Protein AF-A0A2E6CKQ8-F1 (afdb_monomer_lite)

pLDDT: mean 73.84, std 13.87, range [37.94, 91.88]

Foldseek 3Di:
DPPQAEEEEEPCLDPLNVVLVVVSVVVRHAYEYEDQDPVSCVPRPCNVRHHYQHADPVDPVRVCVSCPPHQYYHDPDDDDPVVVVVVVVPVVCCVVVVVVVSVVVVVCRVVPPGPPPDDD

Sequence (120 aa):
MADHEHITVTGSTGYVGGRLVPILLQNGYRVRCVTRSVGSLQDREWTGDIEIVEADLEEKNEVYDALRGSDRAFYLVPRGVLGRAYWYLLLPAHILIWRKMLQNLVKLAEKGPRASNAPI

Structure (mmCIF, N/CA/C/O backbone):
data_AF-A0A2E6CKQ8-F1
#
_entry.id   AF-A0A2E6CKQ8-F1
#
loop_
_atom_site.group_PDB
_atom_site.id
_atom_site.type_symbol
_atom_site.label_atom_id
_atom_site.label_alt_id
_atom_site.label_comp_id
_atom_site.label_asym_id
_atom_site.label_entity_id
_atom_site.label_seq_id
_atom_site.pdbx_PDB_ins_code
_atom_site.Cartn_x
_atom_site.Cartn_y
_atom_site.Cartn_z
_atom_site.occupancy
_atom_site.B_iso_or_equiv
_atom_site.auth_seq_id
_atom_site.auth_comp_id
_atom_site.auth_asym_id
_atom_site.auth_atom_id
_atom_site.pdbx_PDB_model_num
ATOM 1 N N . MET A 1 1 ? -24.987 -5.348 8.487 1.00 40.22 1 MET A N 1
ATOM 2 C CA . MET A 1 1 ? -23.647 -5.806 8.065 1.00 40.22 1 MET A CA 1
ATOM 3 C C . MET A 1 1 ? -22.806 -4.551 7.980 1.00 40.22 1 MET A C 1
ATOM 5 O O . MET A 1 1 ? -23.228 -3.649 7.274 1.00 40.22 1 MET A O 1
ATOM 9 N N . ALA A 1 2 ? -21.772 -4.402 8.812 1.00 43.12 2 ALA A N 1
ATOM 10 C CA . ALA A 1 2 ? -20.950 -3.195 8.776 1.00 43.12 2 ALA A CA 1
ATOM 11 C C . ALA A 1 2 ? -20.287 -3.122 7.396 1.00 43.12 2 ALA A C 1
ATOM 13 O O . ALA A 1 2 ? -19.612 -4.067 6.991 1.00 43.12 2 ALA A O 1
ATOM 14 N N . ASP A 1 3 ? -20.580 -2.055 6.662 1.00 55.31 3 ASP A N 1
ATOM 15 C CA . ASP A 1 3 ? -20.014 -1.781 5.347 1.00 55.31 3 ASP A CA 1
ATOM 16 C C . ASP A 1 3 ? -18.545 -1.412 5.584 1.00 55.31 3 ASP A C 1
ATOM 18 O O . ASP A 1 3 ? -18.205 -0.270 5.893 1.00 55.31 3 ASP A O 1
ATOM 22 N N . HIS A 1 4 ? -17.687 -2.432 5.654 1.00 65.50 4 HIS A N 1
ATOM 23 C CA . HIS A 1 4 ? -16.264 -2.242 5.889 1.00 65.50 4 HIS A CA 1
ATOM 24 C C . HIS A 1 4 ? -15.676 -1.620 4.631 1.00 65.50 4 HIS A C 1
ATOM 26 O O . HIS A 1 4 ? -15.468 -2.312 3.636 1.00 65.50 4 HIS A O 1
ATOM 32 N N . GLU A 1 5 ? -15.456 -0.309 4.707 1.00 79.88 5 GLU A N 1
ATOM 33 C CA . GLU A 1 5 ? -14.953 0.524 3.623 1.00 79.88 5 GLU A CA 1
ATOM 34 C C . GLU A 1 5 ? -13.730 -0.128 2.959 1.00 79.88 5 GLU A C 1
ATOM 36 O O . GLU A 1 5 ? -12.783 -0.560 3.634 1.00 79.88 5 GLU A O 1
ATOM 41 N N . HIS A 1 6 ? -13.790 -0.248 1.633 1.00 85.44 6 HIS A N 1
ATOM 42 C CA . HIS A 1 6 ? -12.815 -0.972 0.838 1.00 85.44 6 HIS A CA 1
ATOM 43 C C . HIS A 1 6 ? -11.730 -0.018 0.347 1.00 85.44 6 HIS A C 1
ATOM 45 O O . HIS A 1 6 ? -11.978 0.909 -0.431 1.00 85.44 6 HIS A O 1
ATOM 51 N N . ILE A 1 7 ? -10.508 -0.237 0.826 1.00 89.62 7 ILE A N 1
ATOM 52 C CA . ILE A 1 7 ? -9.378 0.650 0.587 1.00 89.62 7 ILE A CA 1
ATOM 53 C C . ILE A 1 7 ? -8.369 -0.040 -0.321 1.00 89.62 7 ILE A C 1
ATOM 55 O O . ILE A 1 7 ? -7.761 -1.042 0.055 1.00 89.62 7 ILE A O 1
ATOM 59 N N . THR A 1 8 ? -8.116 0.558 -1.484 1.00 90.25 8 THR A N 1
ATOM 60 C CA . THR A 1 8 ? -7.014 0.139 -2.352 1.00 90.25 8 THR A CA 1
ATOM 61 C C . THR A 1 8 ? -5.710 0.832 -1.965 1.00 90.25 8 THR A C 1
ATOM 63 O O . THR A 1 8 ? -5.658 2.045 -1.783 1.00 90.25 8 THR A O 1
ATOM 66 N N . VAL A 1 9 ? -4.619 0.081 -1.871 1.00 88.69 9 VAL A N 1
ATOM 67 C CA . VAL A 1 9 ? -3.269 0.583 -1.604 1.00 88.69 9 VAL A CA 1
ATOM 68 C C . VAL A 1 9 ? -2.363 0.181 -2.761 1.00 88.69 9 VAL A C 1
ATOM 70 O O . VAL A 1 9 ? -2.061 -0.998 -2.946 1.00 88.69 9 VAL A O 1
ATOM 73 N N . THR A 1 10 ? -1.890 1.163 -3.527 1.00 87.56 10 THR A N 1
ATOM 74 C CA . THR A 1 10 ? -0.818 0.947 -4.506 1.00 87.56 10 THR A CA 1
ATOM 75 C C . THR A 1 10 ? 0.541 1.089 -3.820 1.00 87.56 10 THR A C 1
ATOM 77 O O . THR A 1 10 ? 0.655 1.736 -2.778 1.00 87.56 10 THR A O 1
ATOM 80 N N 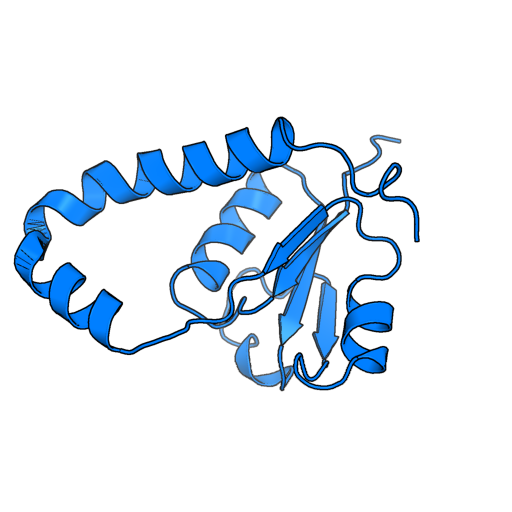. GLY A 1 11 ? 1.592 0.454 -4.351 1.00 78.62 11 GLY A N 1
ATOM 81 C CA . GLY A 1 11 ? 2.924 0.521 -3.728 1.00 78.62 11 GLY A CA 1
ATOM 82 C C . GLY A 1 11 ? 2.991 -0.153 -2.347 1.00 78.62 11 GLY A C 1
ATOM 83 O O . GLY A 1 11 ? 3.838 0.191 -1.517 1.00 78.62 11 GLY A O 1
ATOM 84 N N . SER A 1 12 ? 2.109 -1.128 -2.104 1.00 77.69 12 SER A N 1
ATOM 85 C CA . SER A 1 12 ? 2.003 -1.949 -0.885 1.00 77.69 12 SER A CA 1
ATOM 86 C C . SER A 1 12 ? 3.284 -2.730 -0.555 1.00 77.69 12 SER A C 1
ATOM 88 O O . SER A 1 12 ? 3.539 -3.064 0.600 1.00 77.69 12 SER A O 1
ATOM 90 N N . THR A 1 13 ? 4.148 -2.946 -1.546 1.00 79.50 13 THR A N 1
ATOM 91 C CA . THR A 1 13 ? 5.469 -3.578 -1.400 1.00 79.50 13 THR A CA 1
ATOM 92 C C . THR A 1 13 ? 6.518 -2.651 -0.775 1.00 79.50 13 THR A C 1
ATOM 94 O O . THR A 1 13 ? 7.518 -3.120 -0.225 1.00 79.50 13 THR A O 1
ATOM 97 N N . GLY A 1 14 ? 6.298 -1.332 -0.828 1.00 72.88 14 GLY A N 1
ATOM 98 C CA . GLY A 1 14 ? 7.228 -0.308 -0.358 1.00 72.88 14 GLY A CA 1
ATOM 99 C C . GLY A 1 14 ? 7.238 -0.105 1.161 1.00 72.88 14 GLY A C 1
ATOM 100 O O . GLY A 1 14 ? 6.423 -0.642 1.907 1.00 72.88 14 GLY A O 1
ATOM 101 N N . TYR A 1 15 ? 8.163 0.735 1.637 1.00 72.75 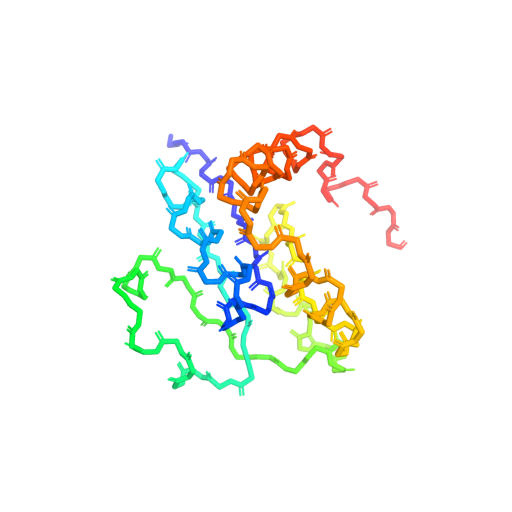15 TYR A N 1
ATOM 102 C CA . TYR A 1 15 ? 8.371 0.994 3.070 1.00 72.75 15 TYR A CA 1
ATOM 103 C C . TYR A 1 15 ? 7.133 1.576 3.780 1.00 72.75 15 TYR A C 1
ATOM 105 O O . TYR A 1 15 ? 6.858 1.219 4.927 1.00 72.75 15 TYR A O 1
ATOM 113 N N . VAL A 1 16 ? 6.402 2.467 3.100 1.00 77.56 16 VAL A N 1
ATOM 114 C CA . VAL A 1 16 ? 5.165 3.080 3.613 1.00 77.56 16 VAL A CA 1
ATOM 115 C C . VAL A 1 16 ? 3.999 2.103 3.471 1.00 77.56 16 VAL A C 1
ATOM 117 O O . VAL A 1 16 ? 3.354 1.788 4.467 1.00 77.56 16 VAL A O 1
ATOM 120 N N . GLY A 1 17 ? 3.770 1.580 2.260 1.00 81.06 17 GLY A N 1
ATOM 121 C CA . GLY A 1 17 ? 2.652 0.685 1.956 1.00 81.06 17 GLY A CA 1
ATOM 122 C C . GLY A 1 17 ? 2.623 -0.552 2.851 1.00 81.06 17 GLY A C 1
ATOM 123 O O . GLY A 1 17 ? 1.615 -0.805 3.504 1.00 81.06 17 GLY A O 1
ATOM 124 N N . GLY A 1 18 ? 3.757 -1.239 3.014 1.00 83.25 18 GLY A N 1
ATOM 125 C CA . GLY A 1 18 ? 3.821 -2.464 3.815 1.00 83.25 18 GLY A CA 1
ATOM 126 C C . GLY A 1 18 ? 3.617 -2.268 5.324 1.00 83.25 18 GLY A C 1
ATOM 127 O O . GLY A 1 18 ? 3.408 -3.242 6.040 1.00 83.25 18 GLY A O 1
ATOM 128 N N . ARG A 1 19 ? 3.677 -1.022 5.821 1.00 84.38 19 ARG A N 1
ATOM 129 C CA . ARG A 1 19 ? 3.351 -0.661 7.217 1.00 84.38 19 ARG A CA 1
ATOM 130 C C . ARG A 1 19 ? 1.953 -0.077 7.367 1.00 84.38 19 ARG A C 1
ATOM 132 O O . ARG A 1 19 ? 1.375 -0.181 8.443 1.00 84.38 19 ARG A O 1
ATOM 139 N N . LEU A 1 20 ? 1.426 0.539 6.313 1.00 85.25 20 LEU A N 1
ATOM 140 C CA . LEU A 1 20 ? 0.076 1.085 6.291 1.00 85.25 20 LEU A CA 1
ATOM 141 C C . LEU A 1 20 ? -0.972 -0.034 6.265 1.00 85.25 20 LEU A C 1
ATOM 143 O O . LEU A 1 20 ? -1.952 0.050 6.995 1.00 85.25 20 LEU A O 1
ATOM 147 N N . VAL A 1 21 ? -0.737 -1.094 5.486 1.00 88.69 21 VAL A N 1
ATOM 148 C CA . VAL A 1 21 ? -1.675 -2.219 5.334 1.00 88.69 21 VAL A CA 1
ATOM 149 C C . VAL A 1 21 ? -2.059 -2.870 6.677 1.00 88.69 21 VAL A C 1
ATOM 151 O O . VAL A 1 21 ? -3.254 -2.906 6.965 1.00 88.69 21 VAL A O 1
ATOM 154 N N . PRO A 1 22 ? -1.119 -3.276 7.561 1.00 87.19 22 PRO A N 1
ATOM 155 C CA . PRO A 1 22 ? -1.468 -3.792 8.889 1.00 87.19 22 PRO A CA 1
ATOM 156 C C . PRO A 1 22 ? -2.331 -2.838 9.718 1.00 87.19 22 PRO A C 1
ATOM 158 O O . PRO A 1 22 ? -3.224 -3.273 10.434 1.00 87.19 22 PRO A O 1
ATOM 161 N N . ILE A 1 23 ? -2.061 -1.531 9.637 1.00 87.56 23 ILE A N 1
ATOM 162 C CA . ILE A 1 23 ? -2.798 -0.518 10.399 1.00 87.56 23 ILE A CA 1
ATOM 163 C C . ILE A 1 23 ? -4.231 -0.421 9.873 1.00 87.56 23 ILE A C 1
ATOM 165 O O . ILE A 1 23 ? -5.162 -0.375 10.669 1.00 87.56 23 ILE A O 1
ATOM 169 N N . LEU A 1 24 ? -4.425 -0.418 8.552 1.00 87.38 24 LEU A N 1
ATOM 170 C CA . LEU A 1 24 ? -5.759 -0.397 7.950 1.00 87.38 24 LEU A CA 1
ATOM 171 C C . LEU A 1 24 ? -6.566 -1.646 8.335 1.00 87.38 24 LEU A C 1
ATOM 173 O O . LEU A 1 24 ? -7.704 -1.519 8.781 1.00 87.38 24 LEU A O 1
ATOM 177 N N . LEU A 1 25 ? -5.947 -2.827 8.273 1.00 88.75 25 LEU A N 1
ATOM 178 C CA . LEU A 1 25 ? -6.568 -4.080 8.711 1.00 88.75 25 LEU A CA 1
ATOM 179 C C . LEU A 1 25 ? -6.957 -4.045 10.197 1.00 88.75 25 LEU A C 1
ATOM 181 O O . LEU A 1 25 ? -8.083 -4.383 10.549 1.00 88.75 25 LEU A O 1
ATOM 185 N N . GLN A 1 26 ? -6.071 -3.557 11.074 1.00 86.19 26 GLN A N 1
ATOM 186 C CA . GLN A 1 26 ? -6.354 -3.413 12.511 1.00 86.19 26 GLN A CA 1
ATOM 187 C C . GLN A 1 26 ? -7.497 -2.436 12.817 1.00 86.19 26 GLN A C 1
ATOM 189 O O . GLN A 1 26 ? -8.155 -2.576 13.844 1.00 86.19 26 GLN A O 1
ATOM 194 N N . ASN A 1 27 ? -7.745 -1.454 11.946 1.00 85.25 27 ASN A N 1
ATOM 195 C CA . ASN A 1 27 ? -8.876 -0.530 12.074 1.00 85.25 27 ASN A CA 1
ATOM 196 C C . ASN A 1 27 ? -10.171 -1.084 11.448 1.00 85.25 27 ASN A C 1
ATOM 198 O O . ASN A 1 27 ? -11.180 -0.385 11.415 1.00 85.25 27 ASN A O 1
ATOM 202 N N . GLY A 1 28 ? -10.167 -2.338 10.980 1.00 86.50 28 GLY A N 1
ATOM 203 C CA . GLY A 1 28 ? -11.346 -3.011 10.440 1.00 86.50 28 GLY A CA 1
ATOM 204 C C . GLY A 1 28 ? -11.675 -2.639 8.996 1.00 86.50 28 GLY A C 1
ATOM 205 O O . GLY A 1 28 ? -12.805 -2.858 8.565 1.00 86.50 28 GLY A O 1
ATOM 206 N N . TYR A 1 29 ? -10.731 -2.071 8.246 1.00 88.88 29 TYR A N 1
ATOM 207 C CA . TYR A 1 29 ? -10.911 -1.822 6.817 1.00 88.88 29 TYR A CA 1
ATOM 208 C C . TYR A 1 29 ? -10.638 -3.091 6.007 1.00 88.88 29 TYR A C 1
ATOM 210 O O . TYR A 1 29 ? -9.747 -3.874 6.345 1.00 88.88 29 TYR A O 1
ATOM 218 N N . ARG A 1 30 ? -11.361 -3.272 4.896 1.00 90.00 30 ARG A N 1
ATOM 219 C CA . ARG A 1 30 ? -10.982 -4.265 3.882 1.00 90.00 30 ARG A CA 1
ATOM 220 C C . ARG A 1 30 ? -9.920 -3.648 2.985 1.00 90.00 30 ARG A C 1
ATOM 222 O O . ARG A 1 30 ? -10.109 -2.541 2.485 1.00 90.00 30 ARG A O 1
ATOM 229 N N . VAL A 1 31 ? -8.807 -4.347 2.788 1.00 90.69 31 VAL A N 1
ATOM 230 C CA . VAL A 1 31 ? -7.654 -3.787 2.078 1.00 90.69 31 VAL A CA 1
ATOM 231 C C . VAL A 1 31 ? -7.358 -4.582 0.816 1.00 90.69 31 VAL A C 1
ATOM 233 O O . VAL A 1 31 ? -7.116 -5.787 0.872 1.00 90.69 31 VAL A O 1
ATOM 236 N N . ARG A 1 32 ? -7.304 -3.871 -0.310 1.00 91.88 32 ARG A N 1
ATOM 237 C CA . ARG A 1 32 ? -6.807 -4.370 -1.589 1.00 91.88 32 ARG A CA 1
ATOM 238 C C . ARG A 1 32 ? -5.417 -3.810 -1.847 1.00 91.88 32 ARG A C 1
ATOM 240 O O . ARG A 1 32 ? -5.209 -2.602 -1.822 1.00 91.88 32 ARG A O 1
ATOM 247 N N . CYS A 1 33 ? -4.451 -4.670 -2.117 1.00 91.44 33 CYS A N 1
ATOM 248 C CA . CYS A 1 33 ? -3.090 -4.292 -2.454 1.00 91.44 33 CYS A CA 1
ATOM 249 C C . CYS A 1 33 ? -2.858 -4.438 -3.955 1.00 91.44 33 CYS A C 1
ATOM 251 O O . CYS A 1 33 ? -2.966 -5.536 -4.494 1.00 91.44 33 CYS A O 1
ATOM 253 N N . VAL A 1 34 ? -2.469 -3.340 -4.602 1.00 89.38 34 VAL A N 1
ATOM 254 C CA . VAL A 1 34 ? -2.093 -3.334 -6.017 1.00 89.38 34 VAL A CA 1
ATOM 255 C C . VAL A 1 34 ? -0.581 -3.428 -6.136 1.00 89.38 34 VAL A C 1
ATOM 257 O O . VAL A 1 34 ? 0.156 -2.597 -5.588 1.00 89.38 34 VAL A O 1
ATOM 260 N N . THR A 1 35 ? -0.119 -4.453 -6.840 1.00 88.50 35 THR A N 1
ATOM 261 C CA . THR A 1 35 ? 1.300 -4.703 -7.095 1.00 88.50 35 THR A CA 1
ATOM 262 C C . THR A 1 35 ? 1.512 -5.159 -8.537 1.00 88.50 35 THR A C 1
ATOM 264 O O . THR A 1 35 ? 0.575 -5.561 -9.204 1.00 88.50 35 THR A O 1
ATOM 267 N N . ARG A 1 36 ? 2.756 -5.111 -9.019 1.00 83.56 36 ARG A N 1
ATOM 268 C CA . ARG A 1 36 ? 3.132 -5.605 -10.359 1.00 83.56 36 ARG A CA 1
ATOM 269 C C . ARG A 1 36 ? 3.424 -7.107 -10.389 1.00 83.56 36 ARG A C 1
ATOM 271 O O . ARG A 1 36 ? 3.728 -7.653 -11.435 1.00 83.56 36 ARG A O 1
ATOM 278 N N . SER A 1 37 ? 3.479 -7.745 -9.223 1.00 82.25 37 SER A N 1
ATOM 279 C CA . SER A 1 37 ? 3.709 -9.182 -9.106 1.00 82.25 37 SER A CA 1
ATOM 280 C C . SER A 1 37 ? 3.191 -9.674 -7.766 1.00 82.25 37 SER A C 1
ATOM 282 O O . SER A 1 37 ? 3.630 -9.176 -6.724 1.00 82.25 37 SER A O 1
ATOM 284 N N . VAL A 1 38 ? 2.320 -10.682 -7.765 1.00 78.19 38 VAL A N 1
ATOM 285 C CA . VAL A 1 38 ? 1.799 -11.306 -6.530 1.00 78.19 38 VAL A CA 1
ATOM 286 C C . VAL A 1 38 ? 2.924 -11.761 -5.584 1.00 78.19 38 VAL A C 1
ATOM 288 O O . VAL A 1 38 ? 2.815 -11.612 -4.366 1.00 78.19 38 VAL A O 1
ATOM 291 N N . GLY A 1 39 ? 4.049 -12.237 -6.132 1.00 76.81 39 GLY A N 1
ATOM 292 C CA . GLY A 1 39 ? 5.201 -12.727 -5.362 1.00 76.81 39 GLY A CA 1
ATOM 293 C C . GLY A 1 39 ? 5.835 -11.679 -4.442 1.00 76.81 39 GLY A C 1
ATOM 294 O O . GLY A 1 39 ? 6.389 -12.008 -3.401 1.00 76.81 39 GLY A O 1
ATOM 295 N N . SER A 1 40 ? 5.693 -10.396 -4.773 1.00 77.06 40 SER A N 1
ATOM 296 C CA . SER A 1 40 ? 6.296 -9.291 -4.016 1.00 77.06 40 SER A CA 1
ATOM 297 C C . SER A 1 40 ? 5.702 -9.054 -2.619 1.00 77.06 40 SER A C 1
ATOM 299 O O . SER A 1 40 ? 6.256 -8.268 -1.844 1.00 77.06 40 SER A O 1
ATOM 301 N N . LEU A 1 41 ? 4.575 -9.699 -2.302 1.00 78.19 41 LEU A N 1
ATOM 302 C CA . LEU A 1 41 ? 3.887 -9.580 -1.017 1.00 78.19 41 LEU A CA 1
ATOM 303 C C . LEU A 1 41 ? 3.916 -10.872 -0.190 1.00 78.19 41 LEU A C 1
ATOM 305 O O . LEU A 1 41 ? 3.603 -10.806 0.991 1.00 78.19 41 LEU A O 1
ATOM 309 N N . GLN A 1 42 ? 4.344 -12.007 -0.753 1.00 73.06 42 GLN A N 1
ATOM 310 C CA . GLN A 1 42 ? 4.198 -13.331 -0.126 1.00 73.06 42 GLN A CA 1
ATOM 311 C C . GLN A 1 42 ? 4.904 -13.479 1.231 1.00 73.06 42 GLN A C 1
ATOM 313 O O . GLN A 1 42 ? 4.424 -14.215 2.086 1.00 73.06 42 GLN A O 1
ATOM 318 N N . ASP A 1 43 ? 5.977 -12.726 1.474 1.00 77.94 43 ASP A N 1
ATOM 319 C CA . ASP A 1 43 ? 6.726 -12.773 2.739 1.00 77.94 43 ASP A CA 1
ATOM 320 C C . ASP A 1 43 ? 6.089 -11.939 3.872 1.00 77.94 43 ASP A C 1
ATOM 322 O O . ASP A 1 43 ? 6.696 -11.733 4.926 1.00 77.94 43 ASP A O 1
ATOM 326 N N . ARG A 1 44 ? 4.890 -11.374 3.667 1.00 79.44 44 ARG A N 1
ATOM 327 C CA . ARG A 1 44 ? 4.212 -10.521 4.656 1.00 79.44 44 ARG A CA 1
ATOM 328 C C . ARG A 1 44 ? 3.174 -11.320 5.443 1.00 79.44 44 ARG A C 1
ATOM 330 O O . ARG A 1 44 ? 2.300 -11.947 4.854 1.00 79.44 44 ARG A O 1
ATOM 337 N N . GLU A 1 45 ? 3.195 -11.195 6.768 1.00 82.38 45 GLU A N 1
ATOM 338 C CA . GLU A 1 45 ? 2.271 -11.904 7.675 1.00 82.38 45 GLU A CA 1
ATOM 339 C C . GLU A 1 45 ? 0.784 -11.591 7.423 1.00 82.38 45 GLU A C 1
ATOM 341 O O . GLU A 1 45 ? -0.069 -12.445 7.614 1.00 82.38 45 GLU A O 1
ATOM 346 N N . TRP A 1 46 ? 0.471 -10.385 6.947 1.00 84.44 46 TRP A N 1
ATOM 347 C CA . TRP A 1 46 ? -0.893 -9.909 6.675 1.00 84.44 46 TRP A CA 1
ATOM 348 C C . TRP A 1 46 ? -1.416 -10.268 5.279 1.00 84.44 46 TRP A C 1
ATOM 350 O O . TRP A 1 46 ? -2.506 -9.848 4.903 1.00 84.44 46 TRP A O 1
ATOM 360 N N . THR A 1 47 ? -0.652 -11.020 4.483 1.00 85.38 47 THR A N 1
ATOM 361 C CA . THR A 1 47 ? -1.034 -11.376 3.106 1.00 85.38 47 THR A CA 1
ATOM 362 C C . THR A 1 47 ? -2.339 -12.170 3.037 1.00 85.38 47 THR A C 1
ATOM 364 O O . THR A 1 47 ? -3.078 -12.042 2.067 1.00 85.38 47 THR A O 1
ATOM 367 N N . GLY A 1 48 ? -2.644 -12.963 4.069 1.00 85.25 48 GLY A N 1
ATOM 368 C CA . GLY A 1 48 ? -3.883 -13.743 4.140 1.00 85.25 48 GLY A CA 1
ATOM 369 C C . GLY A 1 48 ? -5.145 -12.910 4.385 1.00 85.25 48 GLY A C 1
ATOM 370 O O . GLY A 1 48 ? -6.242 -13.390 4.114 1.00 85.25 48 GLY A O 1
ATOM 371 N N . ASP A 1 49 ? -4.996 -11.668 4.851 1.00 87.50 49 ASP A N 1
ATOM 372 C CA . ASP A 1 49 ? -6.107 -10.797 5.251 1.00 87.50 49 ASP A CA 1
ATOM 373 C C . ASP A 1 49 ? -6.417 -9.706 4.210 1.00 87.50 49 ASP A C 1
ATOM 375 O O . ASP A 1 49 ? -7.211 -8.798 4.464 1.00 87.50 49 ASP A O 1
ATOM 379 N N . ILE A 1 50 ? -5.784 -9.772 3.035 1.00 90.56 50 ILE A N 1
ATOM 380 C CA . ILE A 1 50 ? -5.908 -8.773 1.970 1.00 90.56 50 ILE A CA 1
ATOM 381 C C . ILE A 1 50 ? -6.341 -9.385 0.641 1.00 90.56 50 ILE A C 1
ATOM 383 O O . ILE A 1 50 ? -6.106 -10.556 0.355 1.00 90.56 50 ILE A O 1
ATOM 387 N N . GLU A 1 51 ? -6.908 -8.550 -0.224 1.00 90.06 51 GLU A N 1
ATOM 388 C CA . GLU A 1 51 ? -7.053 -8.861 -1.644 1.00 90.06 51 GLU A CA 1
ATOM 389 C C . GLU A 1 51 ? -5.789 -8.402 -2.385 1.00 90.06 51 GLU A C 1
ATOM 391 O O . GLU A 1 51 ? -5.351 -7.265 -2.212 1.00 90.06 51 GLU A O 1
ATOM 396 N N . ILE A 1 52 ? -5.188 -9.255 -3.216 1.00 89.56 52 ILE A N 1
ATOM 397 C CA . ILE A 1 52 ? -4.063 -8.864 -4.076 1.00 89.56 52 ILE A CA 1
ATOM 398 C C . ILE A 1 52 ? -4.573 -8.730 -5.502 1.00 89.56 52 ILE A C 1
ATOM 400 O O . ILE A 1 52 ? -5.133 -9.675 -6.052 1.00 89.56 52 ILE A O 1
ATOM 404 N N . VAL A 1 53 ? -4.330 -7.568 -6.103 1.00 90.12 53 VAL A N 1
ATOM 405 C CA . VAL A 1 53 ? -4.577 -7.327 -7.523 1.00 90.12 53 VAL A CA 1
ATOM 406 C C . VAL A 1 53 ? -3.252 -7.024 -8.205 1.00 90.12 53 VAL A C 1
ATOM 408 O O . VAL A 1 53 ? -2.483 -6.170 -7.755 1.00 90.12 53 VAL A O 1
ATOM 411 N N . GLU A 1 54 ? -2.983 -7.752 -9.282 1.00 89.50 54 GLU A N 1
ATOM 412 C CA . GLU A 1 54 ? -1.853 -7.473 -10.153 1.00 89.50 54 GLU A CA 1
ATOM 413 C C . GLU A 1 54 ? -2.275 -6.438 -11.197 1.00 89.50 54 GLU A C 1
ATOM 415 O O . GLU A 1 54 ? -3.259 -6.652 -11.901 1.00 89.50 54 GLU A O 1
ATOM 420 N N . ALA A 1 55 ? -1.582 -5.301 -11.235 1.00 86.62 55 ALA A N 1
ATOM 421 C CA . ALA A 1 55 ? -1.812 -4.253 -12.223 1.00 86.62 55 ALA A CA 1
ATOM 422 C C . ALA A 1 55 ? -0.556 -3.398 -12.414 1.00 86.62 55 ALA A C 1
ATOM 424 O O . ALA A 1 55 ? 0.139 -3.053 -11.445 1.00 86.62 55 ALA A O 1
ATOM 425 N N . ASP A 1 56 ? -0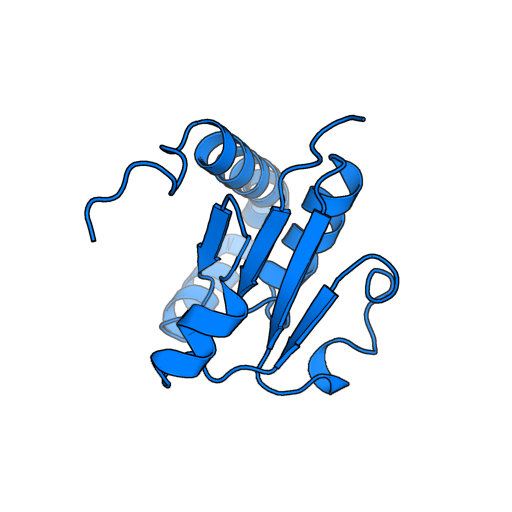.303 -3.003 -13.656 1.00 84.19 56 ASP A N 1
ATOM 426 C CA . ASP A 1 56 ? 0.612 -1.924 -13.982 1.00 84.19 56 ASP A CA 1
ATOM 427 C C . ASP A 1 56 ? -0.073 -0.567 -13.765 1.00 84.19 56 ASP A C 1
ATOM 429 O O . ASP A 1 56 ? -1.170 -0.295 -14.248 1.00 84.19 56 ASP A O 1
ATOM 433 N N . LEU A 1 57 ? 0.589 0.311 -13.010 1.00 81.62 57 LEU A N 1
ATOM 434 C CA . LEU A 1 57 ? 0.078 1.649 -12.711 1.00 81.62 57 LEU A CA 1
ATOM 435 C C . LEU A 1 57 ? 0.298 2.636 -13.864 1.00 81.62 57 LEU A C 1
ATOM 437 O O . LEU A 1 57 ? -0.237 3.746 -13.820 1.00 81.62 57 LEU A O 1
ATOM 441 N N . GLU A 1 58 ? 1.098 2.257 -14.861 1.00 79.19 58 GLU A N 1
ATOM 442 C CA . GLU A 1 58 ? 1.272 3.013 -16.102 1.00 79.19 58 GLU A CA 1
ATOM 443 C C . GLU A 1 58 ? 0.150 2.711 -17.110 1.00 79.19 58 GLU A C 1
ATOM 445 O O . GLU A 1 58 ? -0.188 3.571 -17.927 1.00 79.19 58 GLU A O 1
ATOM 450 N N . GLU A 1 59 ? -0.506 1.551 -16.986 1.00 80.44 59 GLU A N 1
ATOM 451 C CA . GLU A 1 59 ? -1.616 1.145 -17.842 1.00 80.44 59 GLU A CA 1
ATOM 452 C C . GLU A 1 59 ? -2.968 1.588 -17.282 1.00 80.44 59 GLU A C 1
ATOM 454 O O . GLU A 1 59 ? -3.482 1.105 -16.272 1.00 80.44 59 GLU A O 1
ATOM 459 N N . LYS A 1 60 ? -3.598 2.525 -17.992 1.00 78.44 60 LYS A N 1
ATOM 460 C CA . LYS A 1 60 ? -4.831 3.192 -17.555 1.00 78.44 60 LYS A CA 1
ATOM 461 C C . LYS A 1 60 ? -5.971 2.207 -17.262 1.00 78.44 60 LYS A C 1
ATOM 463 O O . LYS A 1 60 ? -6.686 2.392 -16.280 1.00 78.44 60 LYS A O 1
ATOM 468 N N . ASN A 1 61 ? -6.151 1.184 -18.098 1.00 82.06 61 ASN A N 1
ATOM 469 C CA . ASN A 1 61 ? -7.226 0.200 -17.922 1.00 82.06 61 ASN A CA 1
ATOM 470 C C . ASN A 1 61 ? -6.994 -0.681 -16.691 1.00 82.06 61 ASN A C 1
ATOM 472 O O . ASN A 1 61 ? -7.916 -0.875 -15.902 1.00 82.06 61 ASN A O 1
ATOM 476 N N . GLU A 1 62 ? -5.756 -1.127 -16.478 1.00 84.44 62 GLU A N 1
ATOM 477 C CA . GLU A 1 62 ? -5.394 -1.943 -15.318 1.00 84.44 62 GLU A CA 1
ATOM 478 C C . GLU A 1 62 ? -5.576 -1.168 -14.009 1.00 84.44 62 GLU A C 1
ATOM 480 O O . GLU A 1 62 ? -6.099 -1.704 -13.033 1.00 84.44 62 GLU A O 1
ATOM 485 N N . VAL A 1 63 ? -5.254 0.131 -14.003 1.00 82.81 63 VAL A N 1
ATOM 486 C CA . VAL A 1 63 ? -5.535 1.017 -12.865 1.00 82.81 63 VAL A CA 1
ATOM 487 C C . VAL A 1 63 ? -7.035 1.109 -12.578 1.00 82.81 63 VAL A C 1
ATOM 489 O O . VAL A 1 63 ? -7.435 1.032 -11.416 1.00 82.81 63 VAL A O 1
ATOM 492 N N . TYR A 1 64 ? -7.882 1.270 -13.599 1.00 83.50 64 TYR A N 1
ATOM 493 C CA . TYR A 1 64 ? -9.331 1.340 -13.382 1.00 83.50 64 TYR A CA 1
ATOM 494 C C . TYR A 1 64 ? -9.899 0.044 -12.823 1.00 83.50 64 TYR A C 1
ATOM 496 O O . TYR A 1 64 ? -10.683 0.088 -11.873 1.00 83.50 64 TYR A O 1
ATOM 504 N N . ASP A 1 65 ? -9.495 -1.093 -13.380 1.00 84.38 65 ASP A N 1
ATOM 505 C CA . ASP A 1 65 ? -9.958 -2.394 -12.912 1.00 84.38 65 ASP A CA 1
ATOM 506 C C . ASP A 1 65 ? -9.468 -2.673 -11.487 1.00 84.38 65 ASP A C 1
ATOM 508 O O . ASP A 1 65 ? -10.248 -3.118 -10.640 1.00 84.38 65 ASP A O 1
ATOM 512 N N . ALA A 1 66 ? -8.230 -2.290 -11.165 1.00 85.75 66 ALA A N 1
ATOM 513 C CA . ALA A 1 66 ? -7.677 -2.421 -9.824 1.00 85.75 66 ALA A CA 1
ATOM 514 C C . ALA A 1 66 ? -8.397 -1.554 -8.779 1.00 85.75 66 ALA A C 1
ATOM 516 O O . ALA A 1 66 ? -8.582 -1.982 -7.637 1.00 85.75 66 ALA A O 1
ATOM 517 N N . LEU A 1 67 ? -8.849 -0.356 -9.158 1.00 85.06 67 LEU A N 1
ATOM 518 C CA . LEU A 1 67 ? -9.584 0.561 -8.278 1.00 85.06 67 LEU A CA 1
ATOM 519 C C . LEU A 1 67 ? -11.085 0.255 -8.190 1.00 85.06 67 LEU A C 1
ATOM 521 O O . LEU A 1 67 ? -11.787 0.821 -7.346 1.00 85.06 67 LEU A O 1
ATOM 525 N N . ARG A 1 68 ? -11.603 -0.632 -9.043 1.00 84.31 68 ARG A N 1
ATOM 526 C CA . ARG A 1 68 ? -13.036 -0.894 -9.159 1.00 84.31 68 ARG A CA 1
ATOM 527 C C . ARG A 1 68 ? -13.622 -1.405 -7.844 1.00 84.31 68 ARG A C 1
ATOM 529 O O . ARG A 1 68 ? -13.160 -2.404 -7.294 1.00 84.31 68 ARG A O 1
ATOM 536 N N . GLY A 1 69 ? -14.663 -0.726 -7.359 1.00 80.88 69 GLY A N 1
ATOM 537 C CA . GLY A 1 69 ? -15.345 -1.077 -6.108 1.00 80.88 69 GLY A CA 1
ATOM 538 C C . GLY A 1 69 ? -14.560 -0.728 -4.840 1.00 80.88 69 GLY A C 1
ATOM 539 O O . GLY A 1 69 ? -14.841 -1.292 -3.788 1.00 80.88 69 GLY A O 1
ATOM 540 N N . SER A 1 70 ? -13.560 0.153 -4.935 1.00 84.38 70 SER A N 1
ATOM 541 C CA . SER A 1 70 ? -12.910 0.753 -3.767 1.00 84.38 70 SER A CA 1
ATOM 542 C C . SER A 1 70 ? -13.545 2.094 -3.431 1.00 84.38 70 SER A C 1
ATOM 544 O O . SER A 1 70 ? -13.747 2.928 -4.312 1.00 84.38 70 SER A O 1
ATOM 546 N N . ASP A 1 71 ? -13.801 2.328 -2.151 1.00 83.25 71 ASP A N 1
ATOM 547 C CA . ASP A 1 71 ? -14.299 3.608 -1.649 1.00 83.25 71 ASP A CA 1
ATOM 548 C C . ASP A 1 71 ? -13.196 4.672 -1.647 1.00 83.25 71 ASP A C 1
ATOM 550 O O . ASP A 1 71 ? -13.436 5.863 -1.887 1.00 83.25 71 ASP A O 1
ATOM 554 N N . ARG A 1 72 ? -11.962 4.230 -1.365 1.00 83.56 72 ARG A N 1
ATOM 555 C CA . ARG A 1 72 ? -10.770 5.072 -1.239 1.00 83.56 72 ARG A CA 1
ATOM 556 C C . ARG A 1 72 ? -9.537 4.365 -1.787 1.00 83.56 72 ARG A C 1
ATOM 558 O O . ARG A 1 72 ? -9.437 3.140 -1.756 1.00 83.56 72 ARG A O 1
ATOM 565 N N . ALA A 1 73 ? -8.570 5.154 -2.249 1.00 85.06 73 ALA A N 1
ATOM 566 C CA . ALA A 1 73 ? -7.306 4.637 -2.750 1.00 85.06 73 ALA A CA 1
ATOM 567 C C . ALA A 1 73 ? -6.105 5.453 -2.257 1.00 85.06 73 ALA A C 1
ATOM 569 O O . ALA A 1 73 ? -6.092 6.682 -2.339 1.00 85.06 73 ALA A O 1
ATOM 570 N N . PHE A 1 74 ? -5.072 4.761 -1.780 1.00 82.81 74 PHE A N 1
ATOM 571 C CA . PHE A 1 74 ? -3.767 5.326 -1.462 1.00 82.81 74 PHE A CA 1
ATOM 572 C C . PHE A 1 74 ? -2.813 5.093 -2.630 1.00 82.81 74 PHE A C 1
ATOM 574 O O . PHE A 1 74 ? -2.377 3.968 -2.872 1.00 82.81 74 PHE A O 1
ATOM 581 N N . TYR A 1 75 ? -2.463 6.169 -3.334 1.00 80.75 75 TYR A N 1
ATOM 582 C CA . TYR A 1 75 ? -1.495 6.126 -4.425 1.00 80.75 75 TYR A CA 1
ATOM 583 C C . TYR A 1 75 ? -0.075 6.388 -3.899 1.00 80.75 75 TYR A C 1
ATOM 585 O O . TYR A 1 75 ? 0.326 7.539 -3.720 1.00 80.75 75 TYR A O 1
ATOM 593 N N . LEU A 1 76 ? 0.688 5.325 -3.615 1.00 73.12 76 LEU A N 1
ATOM 594 C CA . LEU A 1 76 ? 2.035 5.406 -3.022 1.00 73.12 76 LEU A CA 1
ATOM 595 C C . LEU A 1 76 ? 3.129 5.018 -4.025 1.00 73.12 76 LEU A C 1
ATOM 597 O O . LEU A 1 76 ? 3.989 4.186 -3.735 1.00 73.12 76 LEU A O 1
ATOM 601 N N . VAL A 1 77 ? 3.121 5.633 -5.209 1.00 67.12 77 VAL A N 1
ATOM 602 C CA . VAL A 1 77 ? 4.191 5.447 -6.200 1.00 67.12 77 VAL A CA 1
ATOM 603 C C . VAL A 1 77 ? 5.361 6.377 -5.861 1.00 67.12 77 VAL A C 1
ATOM 605 O O . VAL A 1 77 ? 5.215 7.601 -5.932 1.00 67.12 77 VAL A O 1
ATOM 608 N N . PRO A 1 78 ? 6.530 5.845 -5.457 1.00 57.12 78 PRO A N 1
ATOM 609 C CA . PRO A 1 78 ? 7.645 6.678 -5.037 1.00 57.12 78 PRO A CA 1
ATOM 610 C C . PRO A 1 78 ? 8.264 7.403 -6.239 1.00 57.12 78 PRO A C 1
ATOM 612 O O . PRO A 1 78 ? 8.920 6.786 -7.074 1.00 57.12 78 PRO A O 1
ATOM 615 N N . ARG A 1 79 ? 8.143 8.734 -6.288 1.00 47.34 79 ARG A N 1
ATOM 616 C CA . ARG A 1 79 ? 8.998 9.581 -7.131 1.00 47.34 79 ARG A CA 1
ATOM 617 C C . ARG A 1 79 ? 10.243 9.999 -6.342 1.00 47.34 79 ARG A C 1
ATOM 619 O O . ARG A 1 79 ? 10.208 10.953 -5.575 1.00 47.34 79 ARG A O 1
ATOM 626 N N . GLY A 1 80 ? 11.350 9.288 -6.560 1.00 51.00 80 GLY A N 1
ATOM 627 C CA . GLY A 1 80 ? 12.696 9.824 -6.331 1.00 51.00 80 GLY A CA 1
ATOM 628 C C . GLY A 1 80 ? 13.451 9.336 -5.087 1.00 51.00 80 GLY A C 1
ATOM 629 O O . GLY A 1 80 ? 12.963 9.331 -3.959 1.00 51.00 80 GLY A O 1
ATOM 630 N N . VAL A 1 81 ? 14.719 8.989 -5.315 1.00 55.97 81 VAL A N 1
ATOM 631 C CA . VAL A 1 81 ? 15.728 8.568 -4.324 1.00 55.97 81 VAL A CA 1
ATOM 632 C C . VAL A 1 81 ? 16.105 9.709 -3.355 1.00 55.97 81 VAL A C 1
ATOM 634 O O . VAL A 1 81 ? 16.555 9.450 -2.240 1.00 55.97 81 VAL A O 1
ATOM 637 N N . LEU A 1 82 ? 15.837 10.969 -3.728 1.00 55.72 82 LEU A N 1
ATOM 638 C CA . LEU A 1 82 ? 16.142 12.170 -2.934 1.00 55.72 82 LEU A CA 1
ATOM 639 C C . LEU A 1 82 ? 15.453 12.210 -1.563 1.00 55.72 82 LEU A C 1
ATOM 641 O O . LEU A 1 82 ? 16.062 12.653 -0.591 1.00 55.72 82 LEU A O 1
ATOM 645 N N . GLY A 1 83 ? 14.223 11.697 -1.452 1.00 57.12 83 GLY A N 1
ATOM 646 C CA . GLY A 1 83 ? 13.534 11.617 -0.162 1.00 57.12 83 GLY A CA 1
ATOM 647 C C . GLY A 1 83 ? 14.287 10.726 0.829 1.00 57.12 83 GLY A C 1
ATOM 648 O O . GLY A 1 83 ? 14.465 11.098 1.980 1.00 57.12 83 GLY A O 1
ATOM 649 N N . ARG A 1 84 ? 14.830 9.590 0.374 1.00 57.50 84 ARG A N 1
ATOM 650 C CA . ARG A 1 84 ? 15.567 8.655 1.243 1.00 57.50 84 ARG A CA 1
ATOM 651 C C . ARG A 1 84 ? 16.853 9.276 1.797 1.00 57.50 84 ARG A C 1
ATOM 653 O O . ARG A 1 84 ? 17.166 9.056 2.960 1.00 57.50 84 ARG A O 1
ATOM 660 N N . ALA A 1 85 ? 17.557 10.082 1.002 1.00 61.62 85 ALA A N 1
ATOM 661 C CA . ALA A 1 85 ? 18.788 10.753 1.425 1.00 61.62 85 ALA A CA 1
ATOM 662 C C . ALA A 1 85 ? 18.539 11.805 2.521 1.00 61.62 85 ALA A C 1
ATOM 664 O O . ALA A 1 85 ? 19.247 11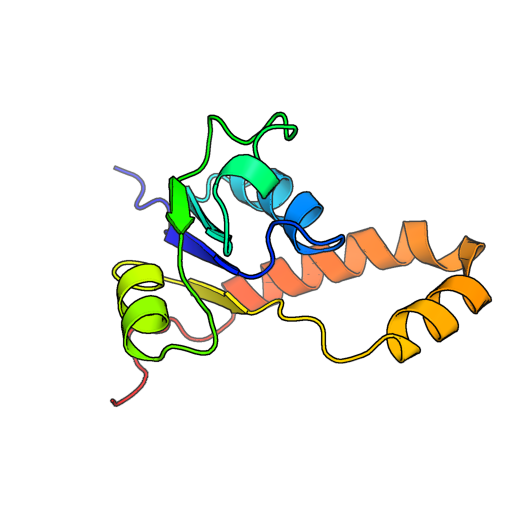.825 3.525 1.00 61.62 85 ALA A O 1
ATOM 665 N N . TYR A 1 86 ? 17.487 12.620 2.378 1.00 61.56 86 TYR A N 1
ATOM 666 C CA . TYR A 1 86 ? 17.062 13.558 3.424 1.00 61.56 86 TYR A CA 1
ATOM 667 C C . TYR A 1 86 ? 16.613 12.830 4.705 1.00 61.56 86 TYR A C 1
ATOM 669 O O . TYR A 1 86 ? 16.882 13.287 5.813 1.00 61.56 86 TYR A O 1
ATOM 677 N N . TRP A 1 87 ? 15.978 11.661 4.560 1.00 55.50 87 TRP A N 1
ATOM 678 C CA . TRP A 1 87 ? 15.506 10.830 5.675 1.00 55.50 87 TRP A CA 1
ATOM 679 C C . TRP A 1 87 ? 16.660 10.239 6.516 1.00 55.50 87 TRP A C 1
ATOM 681 O O . TRP A 1 87 ? 16.594 10.280 7.744 1.00 55.50 87 TRP A O 1
ATOM 691 N N . TYR A 1 88 ? 17.759 9.783 5.897 1.00 62.44 88 TYR A N 1
ATOM 692 C CA . TYR A 1 88 ? 18.932 9.263 6.628 1.00 62.44 88 TYR A CA 1
ATOM 693 C C . TYR A 1 88 ? 19.684 10.320 7.451 1.00 62.44 88 TYR A C 1
ATOM 695 O O . TYR A 1 88 ? 20.329 9.980 8.440 1.00 62.44 88 TYR A O 1
ATOM 703 N N . LEU A 1 89 ? 19.571 11.601 7.098 1.00 67.19 89 LEU A N 1
ATOM 704 C CA . LEU A 1 89 ? 20.195 12.702 7.840 1.00 67.19 89 LEU A CA 1
ATOM 705 C C . LEU A 1 89 ? 19.513 13.000 9.193 1.00 67.19 89 LEU A C 1
ATOM 707 O O . LEU A 1 89 ? 20.104 13.682 10.025 1.00 67.19 89 LEU A O 1
ATOM 711 N N . LEU A 1 90 ? 18.301 12.480 9.447 1.00 66.00 90 LEU A N 1
ATOM 712 C CA . LEU A 1 90 ? 17.470 12.810 10.624 1.00 66.00 90 LEU A CA 1
ATOM 713 C C . LEU A 1 90 ? 17.064 11.583 11.475 1.00 66.00 90 LEU A C 1
ATOM 715 O O . LEU A 1 90 ? 16.036 11.600 12.159 1.00 66.00 90 LEU A O 1
ATOM 719 N N . LEU A 1 91 ? 17.880 10.523 11.462 1.00 66.12 91 LEU A N 1
ATOM 720 C CA . LEU A 1 91 ? 17.623 9.204 12.070 1.00 66.12 91 LEU A CA 1
ATOM 721 C C . LEU A 1 91 ? 16.990 9.172 13.488 1.00 66.12 91 LEU A C 1
ATOM 723 O O . LEU A 1 91 ? 16.093 8.349 13.683 1.00 66.12 91 LEU A O 1
ATOM 727 N N . PRO A 1 92 ? 17.344 10.023 14.476 1.00 58.53 92 PRO A N 1
ATOM 728 C CA . PRO A 1 92 ? 16.708 9.949 15.798 1.00 58.53 92 PRO A CA 1
ATOM 729 C C . PRO A 1 92 ? 15.268 10.501 15.838 1.00 58.53 92 PRO A C 1
ATOM 731 O O . PRO A 1 92 ? 14.450 10.030 16.626 1.00 58.53 92 PRO A O 1
ATOM 734 N N . ALA A 1 93 ? 14.905 11.459 14.977 1.00 59.66 93 ALA A N 1
ATOM 735 C CA . ALA A 1 93 ? 13.582 12.101 15.002 1.00 59.66 93 ALA A CA 1
ATOM 736 C C . ALA A 1 93 ? 12.479 11.263 14.319 1.00 59.66 93 ALA A C 1
ATOM 738 O O . ALA A 1 93 ? 11.283 11.480 14.532 1.00 59.66 93 ALA A O 1
ATOM 739 N N . HIS A 1 94 ? 12.865 10.277 13.510 1.00 61.50 94 HIS A N 1
ATOM 740 C CA . HIS A 1 94 ? 11.952 9.494 12.683 1.00 61.50 94 HIS A CA 1
ATOM 741 C C . HIS A 1 94 ? 10.949 8.641 13.448 1.00 61.50 94 HIS A C 1
ATOM 743 O O . HIS A 1 94 ? 9.776 8.651 13.097 1.00 61.50 94 HIS A O 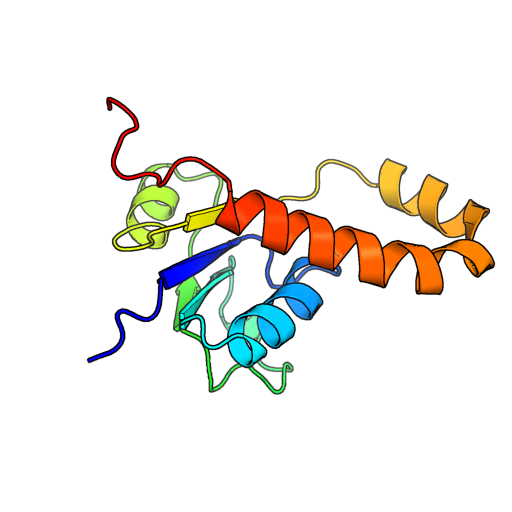1
ATOM 749 N N . ILE A 1 95 ? 11.364 7.907 14.483 1.00 58.66 95 ILE A N 1
ATOM 750 C CA . ILE A 1 95 ? 10.488 6.913 15.134 1.00 58.66 95 ILE A CA 1
ATOM 751 C C . ILE A 1 95 ? 9.259 7.589 15.772 1.00 58.66 95 ILE A C 1
ATOM 753 O O . ILE A 1 95 ? 8.142 7.072 15.700 1.00 58.66 95 ILE A O 1
ATOM 757 N N . LEU A 1 96 ? 9.448 8.783 16.342 1.00 64.25 96 LEU A N 1
ATOM 758 C CA . LEU A 1 96 ? 8.398 9.557 17.010 1.00 64.25 96 LEU A CA 1
ATOM 759 C C . LEU A 1 96 ? 7.458 10.268 16.027 1.00 64.25 96 LEU A C 1
ATOM 761 O O . LEU A 1 96 ? 6.240 10.264 16.218 1.00 64.25 96 LEU A O 1
ATOM 765 N N . ILE A 1 97 ? 8.003 10.861 14.964 1.00 62.78 97 ILE A N 1
ATOM 766 C CA . ILE A 1 97 ? 7.217 11.621 13.979 1.00 62.78 97 ILE A CA 1
ATOM 767 C C . ILE A 1 97 ? 6.455 10.671 13.036 1.00 62.78 97 ILE A C 1
ATOM 769 O O . ILE A 1 97 ? 5.325 10.962 12.642 1.00 62.78 97 ILE A O 1
ATOM 773 N N . TRP A 1 98 ? 7.015 9.492 12.750 1.00 61.03 98 TRP A N 1
ATOM 774 C CA . TRP A 1 98 ? 6.446 8.474 11.861 1.00 61.03 98 TRP A CA 1
ATOM 775 C C . TRP A 1 98 ? 5.066 7.974 12.300 1.00 61.03 98 TRP A C 1
ATOM 777 O O . TRP A 1 98 ? 4.141 7.916 11.487 1.00 61.03 98 TRP A O 1
ATOM 787 N N . ARG A 1 99 ? 4.885 7.683 13.598 1.00 58.53 99 ARG A N 1
ATOM 788 C CA . ARG A 1 99 ? 3.578 7.259 14.137 1.00 58.53 99 ARG A CA 1
ATOM 789 C C . ARG A 1 99 ? 2.518 8.346 13.960 1.00 58.53 99 ARG A C 1
ATOM 791 O O . ARG A 1 99 ? 1.407 8.040 13.537 1.00 58.53 99 ARG A O 1
ATOM 798 N N . LYS A 1 100 ? 2.874 9.610 14.217 1.00 58.91 100 LYS A N 1
ATOM 799 C CA . LYS A 1 100 ? 1.956 10.748 14.051 1.00 58.91 100 LYS A CA 1
ATOM 800 C C . LYS A 1 100 ? 1.614 11.013 12.583 1.00 58.91 100 LYS A C 1
ATOM 802 O O . LYS A 1 100 ? 0.475 11.350 12.280 1.00 58.91 100 LYS A O 1
ATOM 807 N N . MET A 1 101 ? 2.567 10.835 11.668 1.00 65.75 101 MET A N 1
ATOM 808 C CA . MET A 1 101 ? 2.341 11.064 10.239 1.00 65.75 101 MET A CA 1
ATOM 809 C C . MET A 1 101 ? 1.426 10.000 9.613 1.00 65.75 101 MET A C 1
ATOM 811 O O . MET A 1 101 ? 0.512 10.359 8.875 1.00 65.75 101 MET A O 1
ATOM 815 N N . LEU A 1 102 ? 1.610 8.714 9.945 1.00 66.75 102 LEU A N 1
ATOM 816 C CA . LEU A 1 102 ? 0.718 7.642 9.476 1.00 66.75 102 LEU A CA 1
ATOM 817 C C . LEU A 1 102 ? -0.710 7.822 10.003 1.00 66.75 102 LEU A C 1
ATOM 819 O O . LEU A 1 102 ? -1.664 7.706 9.239 1.00 66.75 102 LEU A O 1
ATOM 823 N N . GLN A 1 103 ? -0.861 8.186 11.279 1.00 68.38 103 GLN A N 1
ATOM 824 C CA . GLN A 1 103 ? -2.172 8.498 11.853 1.00 68.38 103 GLN A CA 1
ATOM 825 C C . GLN A 1 103 ? -2.824 9.707 11.176 1.00 68.38 103 GLN A C 1
ATOM 827 O O . GLN A 1 103 ? -4.025 9.692 10.927 1.00 68.38 103 GLN A O 1
ATOM 832 N N . ASN A 1 104 ? -2.044 10.733 10.826 1.00 69.44 104 ASN A N 1
ATOM 833 C CA . ASN A 1 104 ? -2.558 11.875 10.075 1.00 69.44 104 ASN A CA 1
ATOM 834 C C . ASN A 1 104 ? -2.986 11.494 8.654 1.00 69.44 104 ASN A C 1
ATOM 836 O O . ASN A 1 104 ? -4.005 11.999 8.202 1.00 69.44 104 ASN A O 1
ATOM 840 N N . LEU A 1 105 ? -2.270 10.600 7.963 1.00 64.69 105 LEU A N 1
ATOM 841 C CA . LEU A 1 105 ? -2.681 10.111 6.640 1.00 64.69 105 LEU A CA 1
ATOM 842 C C . LEU A 1 105 ? -3.994 9.328 6.702 1.00 64.69 105 LEU A C 1
ATOM 844 O O . LEU A 1 105 ? -4.868 9.564 5.874 1.00 64.69 105 LEU A O 1
ATOM 848 N N . VAL A 1 106 ? -4.165 8.465 7.707 1.00 69.31 106 VAL A N 1
ATOM 849 C CA . VAL A 1 106 ? -5.434 7.754 7.939 1.00 69.31 106 VAL A CA 1
ATOM 850 C C . VAL A 1 106 ? -6.553 8.750 8.245 1.00 69.31 106 VAL A C 1
ATOM 852 O O . VAL A 1 106 ? -7.592 8.731 7.596 1.00 69.31 106 VAL A O 1
ATOM 855 N N . LYS A 1 107 ? -6.310 9.709 9.143 1.00 70.19 107 LYS A N 1
ATOM 856 C CA . LYS A 1 107 ? -7.291 10.738 9.514 1.00 70.19 107 LYS A CA 1
ATOM 857 C C . LYS A 1 107 ? -7.663 11.664 8.349 1.00 70.19 107 LYS A C 1
ATOM 859 O O . LYS A 1 107 ? -8.792 12.144 8.270 1.00 70.19 107 LYS A O 1
ATOM 864 N N . LEU A 1 108 ? -6.717 11.944 7.452 1.00 66.94 108 LEU A N 1
ATOM 865 C CA . LEU A 1 108 ? -6.956 12.694 6.218 1.00 66.94 108 LEU A CA 1
ATOM 866 C C . LEU A 1 108 ? -7.720 11.860 5.190 1.00 66.94 108 LEU A C 1
ATOM 868 O O . LEU A 1 108 ? -8.581 12.416 4.519 1.00 66.94 108 LEU A O 1
ATOM 872 N N . ALA A 1 109 ? -7.460 10.555 5.094 1.00 62.59 109 ALA A N 1
ATOM 873 C CA . ALA A 1 109 ? -8.260 9.661 4.266 1.00 62.59 109 ALA A CA 1
ATOM 874 C C . ALA A 1 109 ? -9.707 9.594 4.775 1.00 62.59 109 ALA A C 1
ATOM 876 O O . ALA A 1 109 ? -10.625 9.755 3.981 1.00 62.59 109 ALA A O 1
ATOM 877 N N . GLU A 1 110 ? -9.915 9.500 6.091 1.00 68.50 110 GLU A N 1
ATOM 878 C CA . GLU A 1 110 ? -11.244 9.525 6.719 1.00 68.50 110 GLU A CA 1
ATOM 879 C C . GLU A 1 110 ? -12.007 10.834 6.464 1.00 68.50 110 GLU A C 1
ATOM 881 O O . GLU A 1 110 ? -13.218 10.804 6.233 1.00 68.50 110 GLU A O 1
ATOM 886 N N . LYS A 1 111 ? -11.309 11.980 6.470 1.00 64.56 111 LYS A N 1
ATOM 887 C CA . LYS A 1 111 ? -11.888 13.310 6.195 1.00 64.56 111 LYS A CA 1
ATOM 888 C C . LYS A 1 111 ? -11.994 13.667 4.712 1.00 64.56 111 LYS A C 1
ATOM 890 O O . LYS A 1 111 ? -12.719 14.604 4.381 1.00 64.56 111 LYS A O 1
ATOM 895 N N . GLY A 1 112 ? -11.246 12.994 3.844 1.00 57.62 112 GLY A N 1
ATOM 896 C CA . GLY A 1 112 ? -11.221 13.277 2.415 1.00 57.62 112 GLY A CA 1
ATOM 897 C C . GLY A 1 112 ? -12.582 13.000 1.767 1.00 57.62 112 GLY A C 1
ATOM 898 O O . GLY A 1 112 ? -13.285 12.080 2.208 1.00 57.62 112 GLY A O 1
ATOM 899 N N . PRO A 1 113 ? -12.973 13.778 0.735 1.00 55.53 113 PRO A N 1
ATOM 900 C CA . PRO A 1 113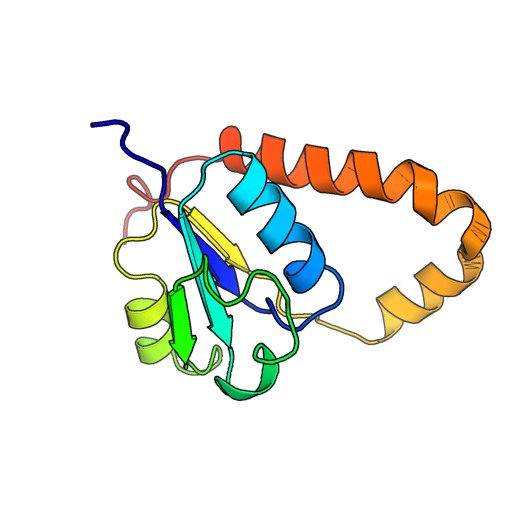 ? -14.203 13.526 -0.006 1.00 55.53 113 PRO A CA 1
ATOM 901 C C . PRO A 1 113 ? -14.201 12.084 -0.524 1.00 55.53 113 PRO A C 1
ATOM 903 O O . PRO A 1 113 ? -13.211 11.629 -1.098 1.00 55.53 113 PRO A O 1
ATOM 906 N N . ARG A 1 114 ? -15.296 11.350 -0.288 1.00 56.34 114 ARG A N 1
ATOM 907 C CA . ARG A 1 114 ? -15.478 10.014 -0.869 1.00 56.34 114 ARG A CA 1
ATOM 908 C C . ARG A 1 114 ? -15.419 10.138 -2.388 1.00 56.34 114 ARG A C 1
ATOM 910 O O . ARG A 1 114 ? -16.014 11.058 -2.955 1.00 56.34 114 ARG A O 1
ATOM 917 N N . ALA A 1 115 ? -14.737 9.199 -3.040 1.00 56.94 115 ALA A N 1
ATOM 918 C CA . ALA A 1 115 ? -14.592 9.179 -4.495 1.00 56.94 115 ALA A CA 1
ATOM 919 C C . ALA A 1 115 ? -15.941 9.060 -5.241 1.00 56.94 115 ALA A C 1
ATOM 921 O O . ALA A 1 115 ? -15.983 9.253 -6.451 1.00 56.94 115 ALA A O 1
ATOM 922 N N . SER A 1 116 ? -17.054 8.834 -4.529 1.00 52.00 116 SER A N 1
ATOM 923 C CA . SER A 1 116 ? -18.412 8.785 -5.080 1.00 52.00 116 SER A CA 1
ATOM 924 C C . SER A 1 116 ? -18.895 10.088 -5.735 1.00 52.00 116 SER A C 1
ATOM 926 O O . SER A 1 116 ? -19.891 10.047 -6.448 1.00 52.00 116 SER A O 1
ATOM 928 N N . ASN A 1 117 ? -18.230 11.231 -5.503 1.00 41.94 117 ASN A N 1
ATOM 929 C CA . ASN A 1 117 ? -18.666 12.543 -6.010 1.00 41.94 117 ASN A CA 1
ATOM 930 C C . ASN A 1 117 ? -17.686 13.204 -6.996 1.00 41.94 117 ASN A C 1
ATOM 932 O O . ASN A 1 117 ? -17.843 14.389 -7.292 1.00 41.94 117 ASN A O 1
ATOM 936 N N . ALA A 1 118 ? -16.673 12.493 -7.500 1.00 40.47 118 ALA A N 1
ATOM 937 C CA . ALA A 1 118 ? -15.853 13.033 -8.581 1.00 40.47 118 ALA A CA 1
ATOM 938 C C . ALA A 1 118 ? -16.654 12.956 -9.898 1.00 40.47 118 ALA A C 1
ATOM 940 O O . ALA A 1 118 ? -17.002 11.847 -10.308 1.00 40.47 118 ALA A O 1
ATOM 941 N N . PRO A 1 119 ? -16.989 14.085 -10.555 1.00 37.94 119 PRO A N 1
ATOM 942 C CA . PRO A 1 119 ? -17.535 14.029 -11.902 1.00 37.94 119 PRO A CA 1
ATOM 943 C C . PRO A 1 119 ? -16.459 13.437 -12.819 1.00 37.94 119 PRO A C 1
ATOM 945 O O . PRO A 1 119 ? -15.326 13.922 -12.847 1.00 37.94 119 PRO A O 1
ATOM 948 N N . ILE A 1 120 ? -16.823 12.343 -13.485 1.00 47.53 120 ILE A N 1
ATOM 949 C CA . ILE A 1 120 ? -16.065 11.717 -14.575 1.00 47.53 120 ILE A CA 1
ATOM 950 C C . ILE A 1 120 ? -15.997 12.672 -15.765 1.00 47.53 120 ILE A C 1
ATOM 952 O O . ILE A 1 120 ? -17.031 13.330 -16.030 1.00 47.53 120 ILE A O 1
#

Secondary structure (DSSP, 8-state):
-----EEEEETTTSTTHHHHHHHHHHTT-EEEEEES-GGGGTT-GGGGGSEEEE--SSSHHHHHHHHTT-SEEE------THHHHHHHTTTTTHHHHHHHHHHHHHHHHHHSPPGGG---

Radius of gyration: 15.09 Å; chains: 1; bounding box: 44×28×35 Å